Protein AF-A0A7C5NFQ6-F1 (afdb_monomer_lite)

Sequence (111 aa):
VRQLENAVERMVILSGDGTIGVQDLPPELRDASTSLAASPLDPVLPPGGIDLAATLEHIENSLVMQALDRTGWNKNRAAKLLKMNRTTLVERLKKRGITGPSAASSKAPER

Radius of gyration: 22.17 Å; chains: 1; bounding box: 44×48×50 Å

Foldseek 3Di:
DVVVVVQVVQQVVQPPPPDRDLVSGDPVVNVVVVCVPDDVPDDDADPVGDDPVVVVVVVVVVLLVVLCVVVVNPLVSSCVVVVHDSVVSVVVCVVVVPDPPDPVPPDDDDD

Secondary structure (DSSP, 8-state):
-HHHHHHHHHHHHH-TTS---GGGS-HHHHHHHHHHHS-TT-PPPPTT---HHHHHHHHHHHHHHHHHHHTTT-HHHHHHHTTS-HHHHHHHHHHTT-----GGG------

Structure (mmCIF, N/CA/C/O backbone):
data_AF-A0A7C5NFQ6-F1
#
_entry.id   AF-A0A7C5NFQ6-F1
#
loop_
_atom_site.group_PDB
_atom_site.id
_atom_site.type_symbol
_atom_site.label_atom_id
_atom_site.label_alt_id
_atom_site.label_comp_id
_atom_site.label_asym_id
_atom_site.label_entity_id
_atom_site.label_seq_id
_atom_site.pdbx_PDB_ins_code
_atom_site.Cartn_x
_atom_site.Cartn_y
_atom_site.Cartn_z
_atom_site.occupancy
_atom_site.B_iso_or_equiv
_atom_site.auth_seq_id
_atom_site.auth_comp_id
_atom_site.auth_asym_id
_atom_site.auth_atom_id
_atom_site.pdbx_PDB_model_num
ATOM 1 N N . VAL A 1 1 ? -14.933 -17.562 -25.591 1.00 58.75 1 VAL A N 1
ATOM 2 C CA . VAL A 1 1 ? -14.333 -18.785 -26.182 1.00 58.75 1 VAL A CA 1
ATOM 3 C C . VAL A 1 1 ? -13.315 -18.512 -27.289 1.00 58.75 1 VAL A C 1
ATOM 5 O O . VAL A 1 1 ? -12.249 -19.097 -27.218 1.00 58.75 1 VAL A O 1
ATOM 8 N N . ARG A 1 2 ? -13.543 -17.568 -28.218 1.00 72.69 2 ARG A N 1
ATOM 9 C CA . ARG A 1 2 ? -12.610 -17.278 -29.337 1.00 72.69 2 ARG A CA 1
ATOM 10 C C . ARG A 1 2 ? -11.162 -16.917 -28.954 1.00 72.69 2 ARG A C 1
ATOM 12 O O . ARG A 1 2 ? -10.238 -17.239 -29.680 1.00 72.69 2 ARG A O 1
ATOM 19 N N . GLN A 1 3 ? -10.946 -16.246 -27.822 1.00 65.44 3 GLN A N 1
ATOM 20 C CA . GLN A 1 3 ? -9.592 -15.854 -27.396 1.00 65.44 3 GLN A CA 1
ATOM 21 C C . GLN A 1 3 ? -8.738 -17.045 -26.942 1.00 65.44 3 GLN A C 1
ATOM 23 O O . GLN A 1 3 ? -7.536 -17.056 -27.183 1.00 65.44 3 GLN A O 1
ATOM 28 N N . LEU A 1 4 ? -9.360 -18.046 -26.311 1.00 70.00 4 LEU A N 1
ATOM 29 C CA . LEU A 1 4 ? -8.662 -19.247 -25.854 1.00 70.00 4 LEU A CA 1
ATOM 30 C C . LEU A 1 4 ? -8.261 -20.125 -27.042 1.00 70.00 4 LEU A C 1
ATOM 32 O O . LEU A 1 4 ? -7.148 -20.630 -27.091 1.00 70.00 4 LEU A O 1
ATOM 36 N N . GLU A 1 5 ? -9.154 -20.242 -28.021 1.00 74.94 5 GLU A N 1
ATOM 37 C CA . GLU A 1 5 ? -8.928 -20.973 -29.267 1.00 74.94 5 GLU A CA 1
ATOM 38 C C . GLU A 1 5 ? -7.734 -20.405 -30.047 1.00 74.94 5 GLU A C 1
ATOM 40 O O . GLU A 1 5 ? -6.787 -21.134 -30.332 1.00 74.94 5 GLU A O 1
ATOM 45 N N . ASN A 1 6 ? -7.704 -19.084 -30.254 1.00 74.81 6 ASN A N 1
ATOM 46 C CA . ASN A 1 6 ? -6.592 -18.409 -30.930 1.00 74.81 6 ASN A CA 1
ATOM 47 C C . ASN A 1 6 ? -5.250 -18.574 -30.190 1.00 74.81 6 ASN A C 1
ATOM 49 O O . ASN A 1 6 ? -4.190 -18.610 -30.816 1.00 74.81 6 ASN A O 1
ATOM 53 N N . ALA A 1 7 ? -5.276 -18.631 -28.854 1.00 69.75 7 ALA A N 1
ATOM 54 C CA . ALA A 1 7 ? -4.073 -18.839 -28.054 1.00 69.75 7 ALA A CA 1
ATOM 55 C C . ALA A 1 7 ? -3.545 -20.273 -28.202 1.00 69.75 7 ALA A C 1
ATOM 57 O O . ALA A 1 7 ? -2.345 -20.462 -28.387 1.00 69.75 7 ALA A O 1
ATOM 58 N N . VAL A 1 8 ? -4.432 -21.273 -28.171 1.00 72.31 8 VAL A N 1
ATOM 59 C CA . VAL A 1 8 ? -4.073 -22.688 -28.356 1.00 72.31 8 VAL A CA 1
ATOM 60 C C . VAL A 1 8 ? -3.549 -22.947 -29.766 1.00 72.31 8 VAL A C 1
ATOM 62 O O . VAL A 1 8 ? -2.516 -23.593 -29.906 1.00 72.31 8 VAL A O 1
ATOM 65 N N . GLU A 1 9 ? -4.183 -22.389 -30.797 1.00 74.81 9 GLU A N 1
ATOM 66 C CA . GLU A 1 9 ? -3.731 -22.526 -32.186 1.00 74.81 9 GLU A CA 1
ATOM 67 C C . GLU A 1 9 ? -2.304 -21.989 -32.376 1.00 74.81 9 GLU A C 1
ATOM 69 O O . GLU A 1 9 ? -1.455 -22.660 -32.960 1.00 74.81 9 GLU A O 1
ATOM 74 N N . ARG A 1 10 ? -1.993 -20.820 -31.801 1.00 69.12 10 ARG A N 1
ATOM 75 C CA . ARG A 1 10 ? -0.634 -20.256 -31.841 1.00 69.12 10 ARG A CA 1
ATOM 76 C C . ARG A 1 10 ? 0.389 -21.107 -31.098 1.00 69.12 10 ARG A C 1
ATOM 78 O O . ARG A 1 10 ? 1.487 -21.280 -31.614 1.00 69.12 10 ARG A O 1
ATOM 85 N N . MET A 1 11 ? 0.038 -21.643 -29.927 1.00 70.88 11 MET A N 1
ATOM 86 C CA . MET A 1 11 ? 0.929 -22.544 -29.181 1.00 70.88 11 MET A CA 1
ATOM 87 C C . MET A 1 11 ? 1.224 -23.820 -29.980 1.00 70.88 11 MET A C 1
ATOM 89 O O . MET A 1 11 ? 2.364 -24.262 -30.029 1.00 70.88 11 MET A O 1
ATOM 93 N N . VAL A 1 12 ? 0.225 -24.369 -30.677 1.00 72.75 12 VAL A N 1
ATOM 94 C CA . VAL A 1 12 ? 0.390 -25.558 -31.531 1.00 72.75 12 VAL A CA 1
ATOM 95 C C . VAL A 1 12 ? 1.250 -25.269 -32.766 1.00 72.75 12 VAL A C 1
ATOM 97 O O . VAL A 1 12 ? 2.045 -26.116 -33.156 1.00 72.75 12 VAL A O 1
ATOM 100 N N . ILE A 1 13 ? 1.133 -24.083 -33.371 1.00 71.12 13 ILE A N 1
ATOM 101 C CA . ILE A 1 13 ? 1.965 -23.682 -34.520 1.00 71.12 13 ILE A CA 1
ATOM 102 C C . ILE A 1 13 ? 3.434 -23.484 -34.115 1.00 71.12 13 ILE A C 1
ATOM 104 O O . ILE A 1 13 ? 4.332 -23.791 -34.896 1.00 71.12 13 ILE A O 1
ATOM 108 N N . LEU A 1 14 ? 3.683 -22.942 -32.919 1.00 65.38 14 LEU A N 1
ATOM 109 C CA . LEU A 1 14 ? 5.033 -22.641 -32.433 1.00 65.38 14 LEU A CA 1
ATOM 110 C C . LEU A 1 14 ? 5.772 -23.888 -31.923 1.00 65.38 14 LEU A C 1
ATOM 112 O O . LEU A 1 14 ? 6.987 -23.982 -32.088 1.00 65.38 14 LEU A O 1
ATOM 116 N N . SER A 1 15 ? 5.059 -24.862 -31.352 1.00 62.19 15 SER A N 1
ATOM 117 C CA . SER A 1 15 ? 5.656 -26.089 -30.815 1.00 62.19 15 SER A CA 1
ATOM 118 C C . SER A 1 15 ? 5.780 -27.176 -31.889 1.00 62.19 15 SER A C 1
ATOM 120 O O . SER A 1 15 ? 4.920 -28.044 -32.029 1.00 62.19 15 SER A O 1
ATOM 122 N N . GLY A 1 16 ? 6.885 -27.144 -32.638 1.00 60.53 16 GLY A N 1
ATOM 123 C CA . GLY A 1 16 ? 7.168 -28.088 -33.730 1.00 60.53 16 GLY A CA 1
ATOM 124 C C . GLY A 1 16 ? 7.292 -29.565 -33.320 1.00 60.53 16 GLY A C 1
ATOM 125 O O . GLY A 1 16 ? 7.001 -30.436 -34.134 1.00 60.53 16 GLY A O 1
ATOM 126 N N . ASP A 1 17 ? 7.649 -29.859 -32.063 1.00 61.56 17 ASP A N 1
ATOM 127 C CA . ASP A 1 17 ? 7.971 -31.223 -31.596 1.00 61.56 17 ASP A CA 1
ATOM 128 C C . ASP A 1 17 ? 6.932 -31.812 -30.617 1.00 61.56 17 ASP A C 1
ATOM 130 O O . ASP A 1 17 ? 7.222 -32.714 -29.830 1.00 61.56 17 ASP A O 1
ATOM 134 N N . GLY A 1 18 ? 5.699 -31.291 -30.624 1.00 61.41 18 GLY A N 1
ATOM 135 C CA . GLY A 1 18 ? 4.582 -31.847 -29.843 1.00 61.41 18 GLY A CA 1
ATOM 136 C C . GLY A 1 18 ? 4.676 -31.652 -28.322 1.00 61.41 18 GLY A C 1
ATOM 137 O O . GLY A 1 18 ? 3.795 -32.107 -27.594 1.00 61.41 18 GLY A O 1
ATOM 138 N N . THR A 1 19 ? 5.702 -30.948 -27.836 1.00 65.31 19 THR A N 1
ATOM 139 C CA . THR A 1 19 ? 5.838 -30.530 -26.434 1.00 65.31 19 THR A CA 1
ATOM 140 C C . THR A 1 19 ? 5.790 -29.009 -26.364 1.00 65.31 19 THR A C 1
ATOM 142 O O . THR A 1 19 ? 6.678 -28.342 -26.885 1.00 65.31 19 THR A O 1
ATOM 145 N N . ILE A 1 20 ? 4.751 -28.464 -25.728 1.00 68.81 20 ILE A N 1
ATOM 146 C CA . ILE A 1 20 ? 4.579 -27.017 -25.547 1.00 68.81 20 ILE A CA 1
ATOM 147 C C . ILE A 1 20 ? 5.330 -26.596 -24.284 1.00 68.81 20 ILE A C 1
ATOM 149 O O . ILE A 1 20 ? 4.950 -26.974 -23.173 1.00 68.81 20 ILE A O 1
ATOM 153 N N . GLY A 1 21 ? 6.411 -25.835 -24.454 1.00 64.81 21 GLY A N 1
ATOM 154 C CA . GLY A 1 21 ? 7.162 -25.236 -23.355 1.00 64.81 21 GLY A CA 1
ATOM 155 C C . GLY A 1 21 ? 6.655 -23.836 -23.001 1.00 64.81 21 GLY A C 1
ATOM 156 O O . GLY A 1 21 ? 5.920 -23.199 -23.751 1.00 64.81 21 GLY A O 1
ATOM 157 N N . VAL A 1 22 ? 7.086 -23.302 -21.855 1.00 65.00 22 VAL A N 1
ATOM 158 C CA . VAL A 1 22 ? 6.714 -21.943 -21.400 1.00 65.00 22 VAL A CA 1
ATOM 159 C C . VAL A 1 22 ? 7.144 -20.861 -22.408 1.00 65.00 22 VAL A C 1
ATOM 161 O O . VAL A 1 22 ? 6.502 -19.818 -22.542 1.00 65.00 22 VAL A O 1
ATOM 164 N N . GLN A 1 23 ? 8.210 -21.130 -23.161 1.00 67.81 23 GLN A N 1
ATOM 165 C CA . GLN A 1 23 ? 8.724 -20.299 -24.248 1.00 67.81 23 GLN A CA 1
ATOM 166 C C . GLN A 1 23 ? 7.836 -20.256 -25.505 1.00 67.81 23 GLN A C 1
ATOM 168 O O . GLN A 1 23 ? 8.057 -19.386 -26.351 1.00 67.81 23 GLN A O 1
ATOM 173 N N . ASP A 1 24 ? 6.811 -21.103 -25.590 1.00 69.56 24 ASP A N 1
ATOM 174 C CA . ASP A 1 24 ? 5.868 -21.152 -26.715 1.00 69.56 24 ASP A CA 1
ATOM 175 C C . ASP A 1 24 ? 4.541 -20.446 -26.385 1.00 69.56 24 ASP A C 1
ATOM 177 O O . ASP A 1 24 ? 3.699 -20.235 -27.259 1.00 69.56 24 ASP A O 1
ATOM 181 N N . LEU A 1 25 ? 4.350 -20.031 -25.123 1.00 68.69 25 LEU A N 1
ATOM 182 C CA . LEU A 1 25 ? 3.163 -19.284 -24.708 1.00 68.69 25 LEU A CA 1
ATOM 183 C C . LEU A 1 25 ? 3.177 -17.857 -25.284 1.00 68.69 25 LEU A C 1
ATOM 185 O O . LEU A 1 25 ? 4.227 -17.204 -25.238 1.00 68.69 25 LEU A O 1
ATOM 189 N N . PRO A 1 26 ? 2.017 -17.334 -25.728 1.00 67.88 26 PRO A N 1
ATOM 190 C CA . PRO A 1 26 ? 1.840 -15.926 -26.065 1.00 67.88 26 PRO A CA 1
ATOM 191 C C . PRO A 1 26 ? 2.299 -15.005 -24.924 1.00 67.88 26 PRO A C 1
ATOM 193 O O . PRO A 1 26 ? 2.125 -15.361 -23.751 1.00 67.88 26 PRO A O 1
ATOM 196 N N . PRO A 1 27 ? 2.852 -13.820 -25.237 1.00 63.94 27 PRO A N 1
ATOM 197 C CA . PRO A 1 27 ? 3.357 -12.890 -24.228 1.00 63.94 27 PRO A CA 1
ATOM 198 C C . PRO A 1 27 ? 2.286 -12.530 -23.189 1.00 63.94 27 PRO A C 1
ATOM 200 O O . PRO A 1 27 ? 2.589 -12.485 -22.002 1.00 63.94 27 PRO A O 1
ATOM 203 N N . GLU A 1 28 ? 1.014 -12.423 -23.591 1.00 66.00 28 GLU A N 1
ATOM 204 C CA . GLU A 1 28 ? -0.088 -12.095 -22.679 1.00 66.00 28 GLU A CA 1
ATOM 205 C C . GLU A 1 28 ? -0.315 -13.169 -21.599 1.00 66.00 28 GLU A C 1
ATOM 207 O O . GLU A 1 28 ? -0.699 -12.857 -20.472 1.00 66.00 28 GLU A O 1
ATOM 212 N N . LEU A 1 29 ? -0.062 -14.443 -21.922 1.00 65.69 29 LEU A N 1
ATOM 213 C CA . LEU A 1 29 ? -0.155 -15.559 -20.974 1.00 65.69 29 LEU A CA 1
ATOM 214 C C . LEU A 1 29 ? 1.154 -15.769 -20.206 1.00 65.69 29 LEU A C 1
ATOM 216 O O . LEU A 1 29 ? 1.131 -16.242 -19.067 1.00 65.69 29 LEU A O 1
ATOM 220 N N . ARG A 1 30 ? 2.295 -15.401 -20.797 1.00 66.00 30 ARG A N 1
ATOM 221 C CA . ARG A 1 30 ? 3.608 -15.473 -20.145 1.00 66.00 30 ARG A CA 1
ATOM 222 C C . ARG A 1 30 ? 3.744 -14.429 -19.036 1.00 66.00 30 ARG A C 1
ATOM 224 O O . ARG A 1 30 ? 4.233 -14.753 -17.955 1.00 66.00 30 ARG A O 1
ATOM 231 N N . ASP A 1 31 ? 3.231 -13.225 -19.256 1.00 61.09 31 ASP A N 1
ATOM 232 C CA . ASP A 1 31 ? 3.187 -12.166 -18.243 1.00 61.09 31 ASP A CA 1
ATOM 233 C C . ASP A 1 31 ? 2.227 -12.529 -17.099 1.00 61.09 31 ASP A C 1
ATOM 235 O O . ASP A 1 31 ? 2.556 -12.362 -15.922 1.00 61.09 31 ASP A O 1
ATOM 239 N N . ALA A 1 32 ? 1.087 -13.151 -17.423 1.00 60.59 32 ALA A N 1
ATOM 240 C CA . ALA A 1 32 ? 0.181 -13.707 -16.419 1.00 60.59 32 ALA A CA 1
ATOM 241 C C . ALA A 1 32 ? 0.828 -14.858 -15.621 1.00 60.59 32 ALA A C 1
ATOM 243 O O . ALA A 1 32 ? 0.597 -14.991 -14.422 1.00 60.59 32 ALA A O 1
ATOM 244 N N . SER A 1 33 ? 1.682 -15.662 -16.262 1.00 54.72 33 SER A N 1
ATOM 245 C CA . SER A 1 33 ? 2.415 -16.760 -15.617 1.00 54.72 33 SER A CA 1
ATOM 246 C C . SER A 1 33 ? 3.561 -16.260 -14.731 1.00 54.72 33 SER A C 1
ATOM 248 O O . SER A 1 33 ? 3.785 -16.829 -13.667 1.00 54.72 33 SER A O 1
ATOM 250 N N . THR A 1 34 ? 4.226 -15.155 -15.087 1.00 53.72 34 THR A N 1
ATOM 251 C CA . THR A 1 34 ? 5.162 -14.450 -14.187 1.00 53.72 34 THR A CA 1
ATOM 252 C C . THR A 1 34 ? 4.446 -13.991 -12.915 1.00 53.72 34 THR A C 1
ATOM 254 O O . THR A 1 34 ? 4.990 -14.125 -11.823 1.00 53.72 34 THR A O 1
ATOM 257 N N . SER A 1 35 ? 3.185 -13.561 -13.029 1.00 51.62 35 SER A N 1
ATOM 258 C CA . SER A 1 35 ? 2.337 -13.238 -11.875 1.00 51.62 35 SER A CA 1
ATOM 259 C C . SER A 1 35 ? 1.875 -14.458 -11.056 1.00 51.62 35 SER A C 1
ATOM 261 O O . SER A 1 35 ? 1.382 -14.264 -9.946 1.00 51.62 35 SER A O 1
ATOM 263 N N . LEU A 1 36 ? 1.988 -15.685 -11.580 1.00 50.38 36 LEU A N 1
ATOM 264 C CA . LEU A 1 36 ? 1.597 -16.932 -10.898 1.00 50.38 36 LEU A CA 1
ATOM 265 C C . LEU A 1 36 ? 2.799 -17.710 -10.333 1.00 50.38 36 LEU A C 1
ATOM 267 O O . LEU A 1 36 ? 2.633 -18.465 -9.378 1.00 50.38 36 LEU A O 1
ATOM 271 N N . ALA A 1 37 ? 3.989 -17.547 -10.923 1.00 51.38 37 ALA A N 1
ATOM 272 C CA . ALA A 1 37 ? 5.235 -18.179 -10.485 1.00 51.38 37 ALA A CA 1
ATOM 273 C C . ALA A 1 37 ? 6.025 -17.314 -9.490 1.00 51.38 37 ALA A C 1
ATOM 275 O O . ALA A 1 37 ? 6.758 -17.853 -8.661 1.00 51.38 37 ALA A O 1
ATOM 276 N N . ALA A 1 38 ? 5.863 -15.988 -9.535 1.00 49.25 38 ALA A N 1
ATOM 277 C CA . ALA A 1 38 ? 6.261 -15.132 -8.431 1.00 49.25 38 ALA A CA 1
ATOM 278 C C . ALA A 1 38 ? 5.242 -15.299 -7.302 1.00 49.25 38 ALA A C 1
ATOM 280 O O . ALA A 1 38 ? 4.030 -15.223 -7.526 1.00 49.25 38 ALA A O 1
ATOM 281 N N . SER A 1 39 ? 5.720 -15.494 -6.073 1.00 49.88 39 SER A N 1
ATOM 282 C CA . SER A 1 39 ? 4.865 -15.248 -4.919 1.00 49.88 39 SER A CA 1
ATOM 283 C C . SER A 1 39 ? 4.315 -13.822 -5.077 1.00 49.88 39 SER A C 1
ATOM 285 O O . SER A 1 39 ? 5.096 -12.929 -5.407 1.00 49.88 39 SER A O 1
ATOM 287 N N . PRO A 1 40 ? 3.019 -13.542 -4.851 1.00 54.19 40 PRO A N 1
ATOM 288 C CA . PRO A 1 40 ? 2.456 -12.192 -5.011 1.00 54.19 40 PRO A CA 1
ATOM 289 C C . PRO A 1 40 ? 3.116 -11.125 -4.108 1.00 54.19 40 PRO A C 1
ATOM 291 O O . PRO A 1 40 ? 2.734 -9.958 -4.148 1.00 54.19 40 PRO A O 1
ATOM 294 N N . LEU A 1 41 ? 4.090 -11.523 -3.281 1.00 54.53 41 LEU A N 1
ATOM 295 C CA . LEU A 1 41 ? 4.919 -10.676 -2.435 1.00 54.53 41 LEU A CA 1
ATOM 296 C C . LEU A 1 41 ? 6.326 -10.384 -2.980 1.00 54.53 41 LEU A C 1
ATOM 298 O O . LEU A 1 41 ? 7.003 -9.563 -2.368 1.00 54.53 41 LEU A O 1
ATOM 302 N N . ASP A 1 42 ? 6.765 -11.002 -4.079 1.00 65.56 42 ASP A N 1
ATOM 303 C CA . ASP A 1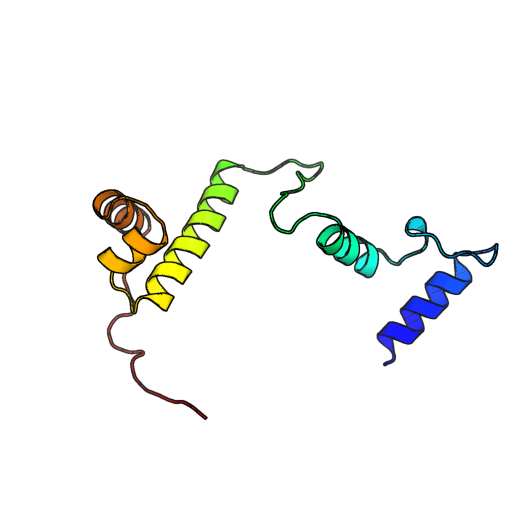 42 ? 8.116 -10.805 -4.616 1.00 65.56 42 ASP A CA 1
ATOM 304 C C . ASP A 1 42 ? 8.086 -9.796 -5.778 1.00 65.56 42 ASP A C 1
ATOM 306 O O . ASP A 1 42 ? 7.756 -10.158 -6.912 1.00 65.56 42 ASP A O 1
ATOM 310 N N . PRO A 1 43 ? 8.390 -8.506 -5.533 1.00 70.56 43 PRO A N 1
ATOM 311 C CA . PRO A 1 43 ? 8.414 -7.508 -6.591 1.00 70.56 43 PRO A CA 1
ATOM 312 C C . PRO A 1 43 ? 9.560 -7.790 -7.570 1.00 70.56 43 PRO A C 1
ATOM 314 O O . PRO A 1 43 ? 10.727 -7.858 -7.185 1.00 70.56 43 PRO A O 1
ATOM 317 N N . VAL A 1 44 ? 9.229 -7.898 -8.856 1.00 79.62 44 VAL A N 1
ATOM 318 C CA . VAL A 1 44 ? 10.212 -8.013 -9.940 1.00 79.62 44 VAL A CA 1
ATOM 319 C C . VAL A 1 44 ? 10.649 -6.614 -10.373 1.00 79.62 44 VAL A C 1
ATOM 321 O O . VAL A 1 44 ? 9.821 -5.783 -10.746 1.00 79.62 44 VAL A O 1
ATOM 324 N N . LEU A 1 45 ? 11.956 -6.346 -10.332 1.00 83.62 45 LEU A N 1
ATOM 325 C CA . LEU A 1 45 ? 12.529 -5.089 -10.816 1.00 83.62 45 LEU A CA 1
ATOM 326 C C . LEU A 1 45 ? 12.562 -5.089 -12.360 1.00 83.62 45 LEU A C 1
ATOM 328 O O . LEU A 1 45 ? 13.202 -5.969 -12.940 1.00 83.62 45 LEU A O 1
ATOM 332 N N . PRO A 1 46 ? 11.922 -4.125 -13.047 1.00 82.50 46 PRO A N 1
ATOM 333 C CA . PRO A 1 46 ? 11.975 -4.041 -14.503 1.00 82.50 46 PRO A CA 1
ATOM 334 C C . PRO A 1 46 ? 13.374 -3.632 -15.001 1.00 82.50 46 PRO A C 1
ATOM 336 O O . PRO A 1 46 ? 14.096 -2.917 -14.301 1.00 82.50 46 PRO A O 1
ATOM 339 N N . PRO A 1 47 ? 13.749 -4.001 -16.242 1.00 77.62 47 PRO A N 1
ATOM 340 C CA . PRO A 1 47 ? 15.076 -3.722 -16.804 1.00 77.62 47 PRO A CA 1
ATOM 341 C C . PRO A 1 47 ? 15.384 -2.222 -16.947 1.00 77.62 47 PRO A C 1
ATOM 343 O O . PRO A 1 47 ? 16.547 -1.836 -16.963 1.00 77.62 47 PRO A O 1
ATOM 346 N N . GLY A 1 48 ? 14.353 -1.372 -17.023 1.00 88.38 48 GLY A N 1
ATOM 347 C CA . GLY A 1 48 ? 14.485 0.090 -17.033 1.00 88.38 48 GLY A CA 1
ATOM 348 C C . GLY A 1 48 ? 14.595 0.737 -15.646 1.00 88.38 48 GLY A C 1
ATOM 349 O O . GLY A 1 48 ? 14.704 1.957 -15.563 1.00 88.38 48 GLY A O 1
ATOM 350 N N . GLY A 1 49 ? 14.557 -0.052 -14.566 1.00 85.25 49 GLY A N 1
ATOM 351 C CA . GLY A 1 49 ? 14.500 0.445 -13.192 1.00 85.25 49 GLY A CA 1
ATOM 352 C C . GLY A 1 49 ? 13.147 1.063 -12.818 1.00 85.25 49 GLY A C 1
ATOM 353 O O . GLY A 1 49 ? 12.236 1.175 -13.637 1.00 85.25 49 GLY A O 1
ATOM 354 N N . ILE A 1 50 ? 13.012 1.447 -11.546 1.00 89.00 50 ILE A N 1
ATOM 355 C CA . ILE A 1 50 ? 11.854 2.179 -11.012 1.00 89.00 50 ILE A CA 1
ATOM 356 C C . ILE A 1 50 ? 12.318 3.254 -10.037 1.00 89.00 50 ILE A C 1
ATOM 358 O O . ILE A 1 50 ? 13.356 3.111 -9.387 1.00 89.00 50 ILE A O 1
ATOM 362 N N . ASP A 1 51 ? 11.501 4.290 -9.870 1.00 90.25 51 ASP A N 1
ATOM 363 C CA . ASP A 1 51 ? 11.598 5.147 -8.695 1.00 90.25 51 ASP A CA 1
ATOM 364 C C . ASP A 1 51 ? 11.034 4.387 -7.485 1.00 90.25 51 ASP A C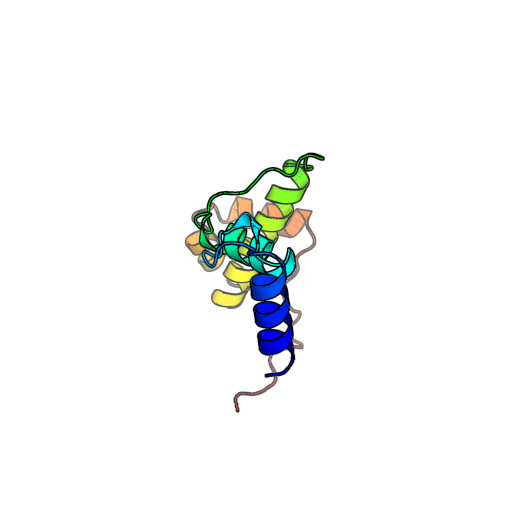 1
ATOM 366 O O . ASP A 1 51 ? 9.817 4.242 -7.305 1.00 90.25 51 ASP A O 1
ATOM 370 N N . LEU A 1 52 ? 11.943 3.857 -6.664 1.00 86.62 52 LEU A N 1
ATOM 371 C CA . LEU A 1 52 ? 11.590 3.102 -5.467 1.00 86.62 52 LEU A CA 1
ATOM 372 C C . LEU A 1 52 ? 10.792 3.959 -4.477 1.00 86.62 52 LEU A C 1
ATOM 374 O O . LEU A 1 52 ? 9.860 3.453 -3.854 1.00 86.62 52 LEU A O 1
ATOM 378 N N . ALA A 1 53 ? 11.126 5.245 -4.344 1.00 86.56 53 ALA A N 1
ATOM 379 C CA . ALA A 1 53 ? 10.457 6.132 -3.402 1.00 86.56 53 ALA A CA 1
ATOM 380 C C . ALA A 1 53 ? 8.999 6.355 -3.817 1.00 86.56 53 ALA A C 1
ATOM 382 O O . ALA A 1 53 ? 8.098 6.157 -2.998 1.00 86.56 53 ALA A O 1
ATOM 383 N N . ALA A 1 54 ? 8.762 6.660 -5.096 1.00 84.88 54 ALA A N 1
ATOM 384 C CA . ALA A 1 54 ? 7.415 6.827 -5.639 1.00 84.88 54 ALA A CA 1
ATOM 385 C C . ALA A 1 54 ? 6.590 5.527 -5.569 1.00 84.88 54 ALA A C 1
ATOM 387 O O . ALA A 1 54 ? 5.398 5.545 -5.254 1.00 84.88 54 ALA A O 1
ATOM 388 N N . THR A 1 55 ? 7.226 4.379 -5.817 1.00 85.19 55 THR A N 1
ATOM 389 C CA . THR A 1 55 ? 6.553 3.072 -5.786 1.00 85.19 55 THR A CA 1
ATOM 390 C C . THR A 1 55 ? 6.128 2.688 -4.369 1.00 85.19 55 THR A C 1
ATOM 392 O O . THR A 1 55 ? 4.971 2.327 -4.144 1.00 85.19 55 THR A O 1
ATOM 395 N N . LEU A 1 56 ? 7.031 2.811 -3.390 1.00 86.94 56 LEU A N 1
ATOM 396 C CA . LEU A 1 56 ? 6.716 2.559 -1.980 1.00 86.94 56 LEU A CA 1
ATOM 397 C C . LEU A 1 56 ? 5.634 3.511 -1.474 1.00 86.94 56 LEU A C 1
ATOM 399 O O . LEU A 1 56 ? 4.724 3.094 -0.761 1.00 86.94 56 LEU A O 1
ATOM 403 N N . GLU A 1 57 ? 5.699 4.773 -1.886 1.00 85.69 57 GLU A N 1
ATOM 404 C CA . GLU A 1 57 ? 4.676 5.762 -1.591 1.00 85.69 57 GLU A CA 1
ATOM 405 C C . GLU A 1 57 ? 3.301 5.352 -2.137 1.00 85.69 57 GLU A C 1
ATOM 407 O O . GLU A 1 57 ? 2.305 5.442 -1.415 1.00 85.69 57 GLU A O 1
ATOM 412 N N . HIS A 1 58 ? 3.227 4.854 -3.372 1.00 84.81 58 HIS A N 1
ATOM 413 C CA . HIS A 1 58 ? 1.978 4.379 -3.961 1.00 84.81 58 HIS A CA 1
ATOM 414 C C . HIS A 1 58 ? 1.401 3.166 -3.217 1.00 84.81 58 HIS A C 1
ATOM 416 O O . HIS A 1 58 ? 0.222 3.169 -2.849 1.00 84.81 58 HIS A O 1
ATOM 422 N N . ILE A 1 59 ? 2.236 2.155 -2.953 1.00 86.50 59 ILE A N 1
ATOM 423 C CA . ILE A 1 59 ? 1.844 0.952 -2.203 1.00 86.50 59 ILE A CA 1
ATOM 424 C C . ILE A 1 59 ? 1.308 1.352 -0.831 1.00 86.50 59 ILE A C 1
ATOM 426 O O . ILE A 1 59 ? 0.227 0.931 -0.417 1.00 86.50 59 ILE A O 1
ATOM 430 N N . GLU A 1 60 ? 2.039 2.213 -0.136 1.00 88.06 60 GLU A N 1
ATOM 431 C CA . GLU A 1 60 ? 1.655 2.655 1.188 1.00 88.06 60 GLU A CA 1
ATOM 432 C C . GLU A 1 60 ? 0.346 3.450 1.182 1.00 88.06 60 GLU A C 1
ATOM 434 O O . GLU A 1 60 ? -0.511 3.223 2.037 1.00 88.06 60 GLU A O 1
ATOM 439 N N . ASN A 1 61 ? 0.141 4.332 0.201 1.00 86.00 61 ASN A N 1
ATOM 440 C CA . ASN A 1 61 ? -1.115 5.067 0.050 1.00 86.00 61 ASN A CA 1
ATOM 441 C C . ASN A 1 61 ? -2.298 4.130 -0.183 1.00 86.00 61 ASN A C 1
ATOM 443 O O . ASN A 1 61 ? -3.347 4.302 0.441 1.00 86.00 61 ASN A O 1
ATOM 447 N N . SER A 1 62 ? -2.121 3.122 -1.038 1.00 86.62 62 SER A N 1
ATOM 448 C CA . SER A 1 62 ? -3.143 2.106 -1.287 1.00 86.62 62 SER A CA 1
ATOM 449 C C . SER A 1 62 ? -3.513 1.367 0.003 1.00 86.62 62 SER A C 1
ATOM 451 O O . SER A 1 62 ? -4.692 1.261 0.342 1.00 86.62 62 SER A O 1
ATOM 453 N N . LEU A 1 63 ? -2.520 0.943 0.792 1.00 90.06 63 LEU A N 1
ATOM 454 C CA . LEU A 1 63 ? -2.750 0.267 2.072 1.00 90.06 63 LEU A CA 1
ATOM 455 C C . LEU A 1 63 ? -3.435 1.174 3.102 1.00 90.06 63 LEU A C 1
ATOM 457 O O . LEU A 1 63 ? -4.351 0.734 3.799 1.00 90.06 63 LEU A O 1
ATOM 461 N N . VAL A 1 64 ? -3.035 2.446 3.183 1.00 89.62 64 VAL A N 1
ATOM 462 C CA . VAL A 1 64 ? -3.663 3.434 4.070 1.00 89.62 64 VAL A CA 1
ATOM 463 C C . VAL A 1 64 ? -5.132 3.643 3.715 1.00 89.62 64 VAL A C 1
ATOM 465 O O . VAL A 1 64 ? -5.979 3.622 4.609 1.00 89.62 64 VAL A O 1
ATOM 468 N N . MET A 1 65 ? -5.448 3.790 2.428 1.00 88.25 65 MET A N 1
ATOM 469 C CA . MET A 1 65 ? -6.824 3.944 1.956 1.00 88.25 65 MET A CA 1
ATOM 470 C C . MET A 1 65 ? -7.666 2.705 2.258 1.00 88.25 65 MET A C 1
ATOM 472 O O . MET A 1 65 ? -8.744 2.832 2.831 1.00 88.25 65 MET A O 1
ATOM 476 N N . GLN A 1 66 ? -7.152 1.507 1.974 1.00 88.81 66 GLN A N 1
ATOM 477 C CA . GLN A 1 66 ? -7.846 0.256 2.292 1.00 88.81 66 GLN A CA 1
ATOM 478 C C . GLN A 1 66 ? -8.091 0.093 3.798 1.00 88.81 66 GLN A C 1
ATOM 480 O O . GLN A 1 66 ? -9.160 -0.350 4.215 1.00 88.81 66 GLN A O 1
ATOM 485 N N . ALA A 1 67 ? -7.121 0.458 4.639 1.00 91.38 67 ALA A N 1
ATOM 486 C CA . ALA A 1 67 ? -7.280 0.398 6.089 1.00 91.38 67 ALA A CA 1
ATOM 487 C C . ALA A 1 67 ? -8.311 1.411 6.601 1.00 91.38 67 ALA A C 1
ATOM 489 O O . ALA A 1 67 ? -9.077 1.098 7.514 1.00 91.38 67 ALA A O 1
ATOM 490 N N . LEU A 1 68 ? -8.344 2.618 6.033 1.00 89.25 68 LEU A N 1
ATOM 491 C CA . LEU A 1 68 ? -9.358 3.619 6.359 1.00 89.25 68 LEU A CA 1
ATOM 492 C C . LEU A 1 68 ? -10.746 3.148 5.935 1.00 89.25 68 LEU A C 1
ATOM 494 O O . LEU A 1 68 ? -11.660 3.201 6.751 1.00 89.25 68 LEU A O 1
ATOM 498 N N . ASP A 1 69 ? -10.887 2.613 4.727 1.00 90.06 69 ASP A N 1
ATOM 499 C CA . ASP A 1 69 ? -12.163 2.128 4.206 1.00 90.06 69 ASP A CA 1
ATOM 500 C C . ASP A 1 69 ? -12.724 0.972 5.054 1.00 90.06 69 ASP A C 1
ATOM 502 O O . ASP A 1 69 ? -13.812 1.072 5.622 1.00 90.06 69 ASP A O 1
ATOM 506 N N . ARG A 1 70 ? -11.903 -0.055 5.326 1.00 90.12 70 ARG A N 1
ATOM 507 C CA . ARG A 1 70 ? -12.269 -1.193 6.198 1.00 90.12 70 ARG A CA 1
ATOM 508 C C . ARG A 1 70 ? -12.622 -0.798 7.631 1.00 90.12 70 ARG A C 1
ATOM 510 O O . ARG A 1 70 ? -13.230 -1.582 8.358 1.00 90.12 70 ARG A O 1
ATOM 517 N N . THR A 1 71 ? -12.193 0.378 8.083 1.00 90.75 71 THR A N 1
ATOM 518 C CA . THR A 1 71 ? -12.438 0.856 9.450 1.00 90.75 71 THR A CA 1
ATOM 519 C C . THR A 1 71 ? -13.458 1.987 9.517 1.00 90.75 71 THR A C 1
ATOM 521 O O . THR A 1 71 ? -13.636 2.560 10.596 1.00 90.75 71 THR A O 1
ATOM 524 N N . GLY A 1 72 ? -14.130 2.308 8.404 1.00 88.94 72 GLY A N 1
ATOM 525 C CA . GLY A 1 72 ? -15.097 3.403 8.339 1.00 88.94 72 GLY A CA 1
ATOM 526 C C . GLY A 1 72 ? -14.455 4.751 8.669 1.00 88.94 72 GLY A C 1
ATOM 527 O O . GLY A 1 72 ? -14.996 5.530 9.448 1.00 88.94 72 GLY A O 1
ATOM 528 N N . TRP A 1 73 ? -13.250 4.991 8.152 1.00 88.75 73 TRP A N 1
ATOM 529 C CA . TRP A 1 73 ? -12.445 6.195 8.377 1.00 88.75 73 TRP A CA 1
ATOM 530 C C . TRP A 1 73 ? -12.025 6.436 9.836 1.00 88.75 73 TRP A C 1
ATOM 532 O O . TRP A 1 73 ? -11.574 7.528 10.207 1.00 88.75 73 TRP A O 1
ATOM 542 N N . ASN A 1 74 ? -12.076 5.400 10.680 1.00 89.62 74 ASN A N 1
ATOM 543 C CA . ASN A 1 74 ? -11.560 5.469 12.040 1.00 89.62 74 ASN A CA 1
ATOM 544 C C . ASN A 1 74 ? -10.026 5.371 12.052 1.00 89.62 74 ASN A C 1
ATOM 546 O O . ASN A 1 74 ? -9.441 4.290 12.098 1.00 89.62 74 ASN A O 1
ATOM 550 N N . LYS A 1 75 ? -9.372 6.535 12.107 1.00 88.75 75 LYS A N 1
ATOM 551 C CA . LYS A 1 75 ? -7.904 6.681 12.096 1.00 88.75 75 LYS A CA 1
ATOM 552 C C . LYS A 1 75 ? -7.181 5.835 13.154 1.00 88.75 75 LYS A C 1
ATOM 554 O O . LYS A 1 75 ? -6.066 5.393 12.910 1.00 88.75 75 LYS A O 1
ATOM 559 N N . ASN A 1 76 ? -7.781 5.606 14.326 1.00 90.12 76 ASN A N 1
ATOM 560 C CA . ASN A 1 76 ? -7.160 4.795 15.380 1.00 90.12 76 ASN A CA 1
ATOM 561 C C . ASN A 1 76 ? -7.185 3.302 15.007 1.00 90.12 76 ASN A C 1
ATOM 563 O O . ASN A 1 76 ? -6.161 2.623 15.044 1.00 90.12 76 ASN A O 1
ATOM 567 N N . ARG A 1 77 ? -8.339 2.812 14.538 1.00 89.50 77 ARG A N 1
ATOM 568 C CA . ARG A 1 77 ? -8.478 1.430 14.057 1.00 89.50 77 ARG A CA 1
ATOM 569 C C . ARG A 1 77 ? -7.637 1.173 12.803 1.00 89.50 77 ARG A C 1
ATOM 571 O O . ARG A 1 77 ? -7.008 0.124 12.730 1.00 89.50 77 ARG A O 1
ATOM 578 N N . ALA A 1 78 ? -7.574 2.124 11.870 1.00 91.25 78 ALA A N 1
ATOM 579 C CA . ALA A 1 78 ? -6.735 2.030 10.674 1.00 91.25 78 ALA A CA 1
ATOM 580 C C . ALA A 1 78 ? -5.243 1.940 11.031 1.00 91.25 78 ALA A C 1
ATOM 582 O O . ALA A 1 78 ? -4.545 1.058 10.540 1.00 91.25 78 ALA A O 1
ATOM 583 N N . ALA A 1 79 ? -4.768 2.790 11.950 1.00 92.44 79 ALA A N 1
ATOM 584 C CA . ALA A 1 79 ? -3.388 2.745 12.435 1.00 92.44 79 ALA A CA 1
ATOM 585 C C . ALA A 1 79 ? -3.059 1.394 13.094 1.00 92.44 79 ALA A C 1
ATOM 587 O O . ALA A 1 79 ? -2.009 0.815 12.825 1.00 92.44 79 ALA A O 1
ATOM 588 N N . LYS A 1 80 ? -3.993 0.845 13.887 1.00 92.62 80 LYS A N 1
ATOM 589 C CA . LYS A 1 80 ? -3.857 -0.487 14.495 1.00 92.62 80 LYS A CA 1
ATOM 590 C C . LYS A 1 80 ? -3.798 -1.605 13.447 1.00 92.62 80 LYS A C 1
ATOM 592 O O . LYS A 1 80 ? -2.994 -2.520 13.597 1.00 92.62 80 LYS A O 1
ATOM 597 N N . LEU A 1 81 ? -4.613 -1.525 12.392 1.00 91.38 81 LEU A N 1
ATOM 598 C CA . LEU A 1 81 ? -4.638 -2.499 11.292 1.00 91.38 81 LEU A CA 1
ATOM 599 C C . LEU A 1 81 ? -3.318 -2.495 10.514 1.00 91.38 81 LEU A C 1
ATOM 601 O O . LEU A 1 81 ? -2.777 -3.552 10.206 1.00 91.38 81 LEU A O 1
ATOM 605 N N . LEU A 1 82 ? -2.764 -1.308 10.281 1.00 91.56 82 LEU A N 1
ATOM 606 C CA . LEU A 1 82 ? -1.474 -1.115 9.619 1.00 91.56 82 LEU A CA 1
ATOM 607 C C . LEU A 1 82 ? -0.266 -1.283 10.554 1.00 91.56 82 LEU A C 1
ATOM 609 O O . LEU A 1 82 ? 0.865 -1.099 10.116 1.00 91.56 82 LEU A O 1
ATOM 613 N N . LYS A 1 83 ? -0.488 -1.598 11.839 1.00 91.69 83 LYS A N 1
ATOM 614 C CA . LYS A 1 83 ? 0.553 -1.707 12.877 1.00 91.69 83 LYS A CA 1
ATOM 615 C C . LYS A 1 83 ? 1.490 -0.489 12.937 1.00 91.69 83 LYS A C 1
ATOM 617 O O . LYS A 1 83 ? 2.683 -0.631 13.187 1.00 91.69 83 LYS A O 1
ATOM 622 N N . MET A 1 84 ? 0.950 0.713 12.741 1.00 90.50 84 MET A N 1
ATOM 623 C CA . MET A 1 84 ? 1.703 1.968 12.825 1.00 90.50 84 MET A CA 1
ATOM 624 C C . MET A 1 84 ? 1.141 2.894 13.905 1.00 90.50 84 MET A C 1
ATOM 626 O O . MET 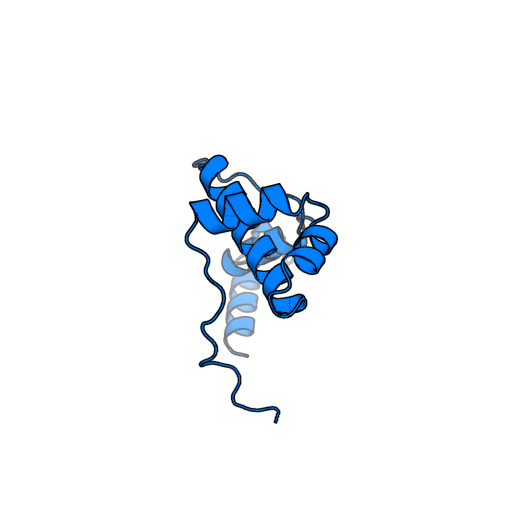A 1 84 ? 0.000 2.748 14.347 1.00 90.50 84 MET A O 1
ATOM 630 N N . ASN A 1 85 ? 1.935 3.876 14.334 1.00 90.88 85 ASN A N 1
ATOM 631 C CA . ASN A 1 85 ? 1.475 4.854 15.313 1.00 90.88 85 ASN A CA 1
ATOM 632 C C . ASN A 1 85 ? 0.403 5.776 14.700 1.00 90.88 85 ASN A C 1
ATOM 634 O O . ASN A 1 85 ? 0.518 6.230 13.558 1.00 90.88 85 ASN A O 1
ATOM 638 N N . ARG A 1 86 ? -0.636 6.100 15.479 1.00 88.19 86 ARG A N 1
ATOM 639 C CA . ARG A 1 86 ? -1.717 7.009 15.067 1.00 88.19 86 ARG A CA 1
ATOM 640 C C . ARG A 1 86 ? -1.166 8.364 14.626 1.00 88.19 86 ARG A C 1
ATOM 642 O O . ARG A 1 86 ? -1.664 8.927 13.656 1.00 88.19 86 ARG A O 1
ATOM 649 N N . THR A 1 87 ? -0.183 8.906 15.346 1.00 88.31 87 THR A N 1
ATOM 650 C CA . THR A 1 87 ? 0.423 10.208 15.024 1.00 88.31 87 THR A CA 1
ATOM 651 C C . THR A 1 87 ? 1.076 10.185 13.644 1.00 88.31 87 THR A C 1
ATOM 653 O O . THR A 1 87 ? 0.785 11.058 12.833 1.00 88.31 87 THR A O 1
ATOM 656 N N . THR A 1 88 ? 1.827 9.126 13.327 1.00 86.94 88 THR A N 1
ATOM 657 C CA . THR A 1 88 ? 2.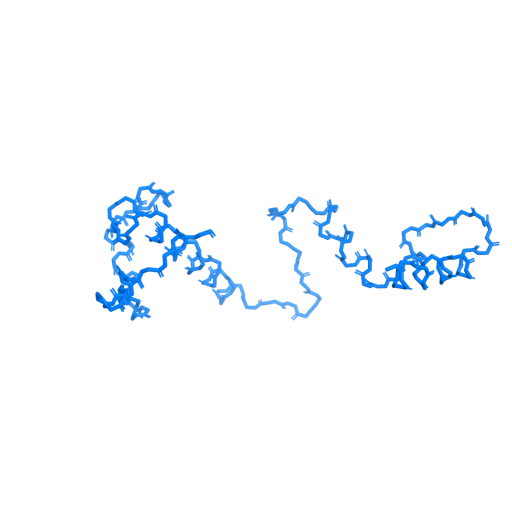442 8.904 12.010 1.00 86.94 88 THR A CA 1
ATOM 658 C C . THR A 1 88 ? 1.401 8.823 10.895 1.00 86.94 88 THR A C 1
ATOM 660 O O . THR A 1 88 ? 1.557 9.465 9.856 1.00 86.94 88 THR A O 1
ATOM 663 N N . LEU A 1 89 ? 0.302 8.094 11.116 1.00 87.25 89 LEU A N 1
ATOM 664 C CA . LEU A 1 89 ? -0.798 8.026 10.153 1.00 87.25 89 LEU A CA 1
ATOM 665 C C . LEU A 1 89 ? -1.420 9.414 9.923 1.00 87.25 89 LEU A C 1
ATOM 667 O O . LEU A 1 89 ? -1.654 9.815 8.788 1.00 87.25 89 LEU A O 1
ATOM 671 N N . VAL A 1 90 ? -1.669 10.177 10.991 1.00 86.00 90 VAL A N 1
ATOM 672 C CA . VAL A 1 90 ? -2.277 11.515 10.901 1.00 86.00 90 VAL A CA 1
ATOM 673 C C . VAL A 1 90 ? -1.368 12.506 10.173 1.00 86.00 90 VAL A C 1
ATOM 675 O O . VAL A 1 90 ? -1.859 13.272 9.346 1.00 86.00 90 VAL A O 1
ATOM 678 N N . GLU A 1 91 ? -0.066 12.501 10.449 1.00 87.75 91 GLU A N 1
ATOM 679 C CA . GLU A 1 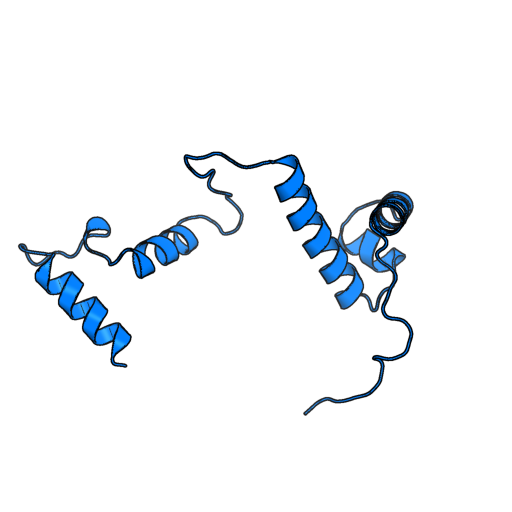91 ? 0.900 13.343 9.737 1.00 87.75 91 GLU A CA 1
ATOM 680 C C . GLU A 1 91 ? 0.967 13.000 8.251 1.00 87.75 91 GLU A C 1
ATOM 682 O O . GLU A 1 91 ? 0.961 13.902 7.414 1.00 87.75 91 GLU A O 1
ATOM 687 N N . ARG A 1 92 ? 0.953 11.707 7.909 1.00 84.94 92 ARG A N 1
ATOM 688 C CA . ARG A 1 92 ? 0.905 11.253 6.515 1.00 84.94 92 ARG A CA 1
ATOM 689 C C . ARG A 1 92 ? -0.359 11.714 5.803 1.00 84.94 92 ARG A C 1
ATOM 691 O O . ARG A 1 92 ? -0.262 12.247 4.703 1.00 84.94 92 ARG A O 1
ATOM 698 N N . LEU A 1 93 ? -1.525 11.583 6.435 1.00 85.75 93 LEU A N 1
ATOM 699 C CA . LEU A 1 93 ? -2.787 12.057 5.858 1.00 85.75 93 LEU A CA 1
ATOM 700 C C . LEU A 1 93 ? -2.776 13.574 5.632 1.00 85.75 93 LEU A C 1
ATOM 702 O O . LEU A 1 93 ? -3.234 14.037 4.590 1.00 85.75 93 LEU A O 1
ATOM 706 N N . LYS A 1 94 ? -2.201 14.344 6.567 1.00 84.56 94 LYS A N 1
ATOM 707 C CA . LYS A 1 94 ? -2.049 15.802 6.435 1.00 84.56 94 LYS A CA 1
ATOM 708 C C . LYS A 1 94 ? -1.120 16.188 5.288 1.00 84.56 94 LYS A C 1
ATOM 710 O O . LYS A 1 94 ? -1.503 17.018 4.473 1.00 84.56 94 LYS A O 1
ATOM 715 N N . LYS A 1 95 ? 0.067 15.575 5.200 1.00 82.38 95 LYS A N 1
ATOM 716 C CA . LYS A 1 95 ? 1.038 15.836 4.120 1.00 82.38 95 LYS A CA 1
ATOM 717 C C . LYS A 1 95 ? 0.453 15.563 2.732 1.00 82.38 95 LYS A C 1
ATOM 719 O O . LYS A 1 95 ? 0.849 16.206 1.772 1.00 82.38 95 LYS A O 1
ATOM 724 N N . ARG A 1 96 ? -0.486 14.620 2.641 1.00 74.88 96 ARG A N 1
ATOM 725 C CA . ARG A 1 96 ? -1.076 14.139 1.384 1.00 74.88 96 ARG A CA 1
ATOM 726 C C . ARG A 1 96 ? -2.436 14.757 1.051 1.00 74.88 96 ARG A C 1
ATOM 728 O O . ARG A 1 96 ? -3.008 14.416 0.026 1.00 74.88 96 ARG A O 1
ATOM 735 N N . GLY A 1 97 ? -2.988 15.605 1.923 1.00 75.69 97 GLY A N 1
ATOM 736 C CA . GLY A 1 97 ? -4.318 16.194 1.726 1.00 75.69 97 GLY A CA 1
ATOM 737 C C . GLY A 1 97 ? -5.472 15.182 1.746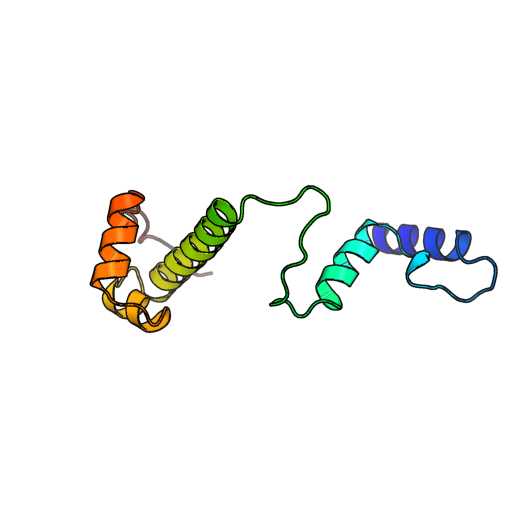 1.00 75.69 97 GLY A C 1
ATOM 738 O O . GLY A 1 97 ? -6.575 15.509 1.313 1.00 75.69 97 GLY A O 1
ATOM 739 N N . ILE A 1 98 ? -5.248 13.965 2.259 1.00 71.00 98 ILE A N 1
ATOM 740 C CA . ILE A 1 98 ? -6.273 12.918 2.328 1.00 71.00 98 ILE A CA 1
ATOM 741 C C . ILE A 1 98 ? -7.242 13.293 3.450 1.00 71.00 98 ILE A C 1
ATOM 743 O O . ILE A 1 98 ? -7.023 13.026 4.637 1.00 71.00 98 ILE A O 1
ATOM 747 N N . THR A 1 99 ? -8.316 13.965 3.058 1.00 65.25 99 THR A N 1
ATOM 748 C CA . THR A 1 99 ? -9.470 14.249 3.901 1.00 65.25 99 THR A CA 1
ATOM 749 C C . THR A 1 99 ? -10.520 13.188 3.615 1.00 65.25 99 THR A C 1
ATOM 751 O O . THR A 1 99 ? -10.720 12.792 2.470 1.00 65.25 99 THR A O 1
ATOM 754 N N . GLY A 1 100 ? -11.116 12.641 4.678 1.00 63.44 100 GLY A N 1
ATOM 755 C CA . GLY A 1 100 ? -12.139 11.612 4.520 1.00 63.44 100 GLY A CA 1
ATOM 756 C C . GLY A 1 100 ? -13.309 12.104 3.687 1.00 63.44 100 GLY A C 1
ATOM 757 O O . GLY A 1 100 ? -13.463 13.320 3.547 1.00 63.44 100 GLY A O 1
ATOM 758 N N . PRO A 1 101 ? -14.123 11.185 3.139 1.00 59.53 101 PRO A N 1
ATOM 759 C CA . PRO A 1 101 ? -15.309 11.544 2.402 1.00 59.53 101 PRO A CA 1
ATOM 760 C C . PRO A 1 101 ? -16.098 12.470 3.313 1.00 59.53 101 PRO A C 1
ATOM 762 O O . PRO A 1 101 ? -16.565 12.080 4.387 1.00 59.53 101 PRO A O 1
ATOM 765 N N . SER A 1 102 ? -16.179 13.735 2.898 1.00 51.00 102 SER A N 1
ATOM 766 C CA . SER A 1 102 ? -17.213 14.639 3.372 1.00 51.00 102 SER A CA 1
ATOM 767 C C . SER A 1 102 ? -18.518 13.849 3.324 1.00 51.00 102 SER A C 1
ATOM 769 O O . SER A 1 102 ? -18.703 13.059 2.399 1.00 51.00 102 SER A O 1
ATOM 771 N N . ALA A 1 103 ? -19.369 13.999 4.335 1.00 52.50 103 ALA A N 1
ATOM 772 C CA . ALA A 1 103 ? -20.527 13.159 4.658 1.00 52.50 103 ALA A CA 1
ATOM 773 C C . ALA A 1 103 ? -21.608 12.986 3.549 1.00 52.50 103 ALA A C 1
ATOM 775 O O . ALA A 1 103 ? -22.730 12.590 3.841 1.00 52.50 103 ALA A O 1
ATOM 776 N N . ALA A 1 104 ? -21.294 13.258 2.282 1.00 50.47 104 ALA A N 1
ATOM 777 C CA . ALA A 1 104 ? -22.129 13.182 1.094 1.00 50.47 104 ALA A CA 1
ATOM 778 C C . ALA A 1 104 ? -22.205 11.793 0.417 1.00 50.47 104 ALA A C 1
ATOM 780 O O . ALA A 1 104 ? -22.964 11.655 -0.537 1.00 50.47 104 ALA A O 1
ATOM 781 N N . SER A 1 105 ? -21.488 10.759 0.883 1.00 49.78 105 SER A N 1
ATOM 782 C CA . SER A 1 105 ? -21.545 9.406 0.275 1.00 49.78 105 SER A CA 1
ATOM 783 C C . SER A 1 105 ? -22.174 8.327 1.167 1.00 49.78 105 SER A C 1
ATOM 785 O O . SER A 1 105 ? -22.124 7.149 0.833 1.00 49.78 105 SER A O 1
ATOM 787 N N . SER A 1 106 ? -22.823 8.697 2.278 1.00 47.41 106 SER A N 1
ATOM 788 C CA . SER A 1 106 ? -23.522 7.758 3.174 1.00 47.41 106 SER A CA 1
ATOM 789 C C . SER A 1 106 ? -24.926 7.340 2.702 1.00 47.41 106 SER A C 1
ATOM 791 O O . SER A 1 106 ? -25.723 6.867 3.513 1.00 47.41 106 SER A O 1
ATOM 793 N N . LYS A 1 107 ? -25.266 7.473 1.410 1.00 38.22 107 LYS A N 1
ATOM 794 C CA . LYS A 1 107 ? -26.583 7.058 0.904 1.00 38.22 107 LYS A CA 1
ATOM 795 C C . LYS A 1 107 ? -26.505 6.107 -0.300 1.00 38.22 107 LYS A C 1
ATOM 797 O O . LYS A 1 107 ? -26.446 6.554 -1.438 1.00 38.22 107 LYS A O 1
ATOM 802 N N . ALA A 1 108 ? -26.682 4.823 0.037 1.00 44.75 108 ALA A N 1
ATOM 803 C CA . ALA A 1 108 ? -27.411 3.776 -0.700 1.00 44.75 108 ALA A CA 1
ATOM 804 C C . ALA A 1 108 ? -26.693 3.004 -1.836 1.00 44.75 108 ALA A C 1
ATOM 806 O O . ALA A 1 108 ? -25.829 3.561 -2.505 1.00 44.75 108 ALA A O 1
ATOM 807 N N . PRO A 1 109 ? -27.175 1.788 -2.183 1.00 55.03 109 PRO A N 1
ATOM 808 C CA . PRO A 1 109 ? -27.641 0.702 -1.303 1.00 55.03 109 PRO A CA 1
ATOM 809 C C . PRO A 1 109 ? -27.099 -0.693 -1.704 1.00 55.03 109 PRO A C 1
ATOM 811 O O . PRO A 1 109 ? -26.705 -0.924 -2.844 1.00 55.03 109 PRO A O 1
ATOM 814 N N . GLU A 1 110 ? -27.165 -1.637 -0.759 1.00 44.38 110 GLU A N 1
ATOM 815 C CA . GLU A 1 110 ? -27.225 -3.084 -1.023 1.00 44.38 110 GLU A CA 1
ATOM 816 C C . GLU A 1 110 ? -28.305 -3.414 -2.065 1.00 44.38 110 GLU A C 1
ATOM 818 O O . GLU A 1 110 ? -29.457 -3.001 -1.891 1.00 44.38 110 GLU A O 1
ATOM 823 N N . ARG A 1 111 ? -27.947 -4.214 -3.077 1.00 40.09 111 ARG A N 1
ATOM 824 C CA . ARG A 1 111 ? -28.790 -5.252 -3.689 1.00 40.09 111 ARG A CA 1
ATOM 825 C C . ARG A 1 111 ? -27.929 -6.366 -4.264 1.00 40.09 111 ARG A C 1
ATOM 827 O O . ARG A 1 111 ? -26.906 -6.032 -4.898 1.00 40.09 111 ARG A O 1
#

pLDDT: mean 73.89, std 14.89, range [38.22, 92.62]